Protein AF-A0A9R1VIX6-F1 (afdb_monomer_lite)

Organism: Lactuca sativa (NCBI:txid4236)

Secondary structure (DSSP, 8-state):
---------EEEEEETTEEEEEEPPTTS-HHHHHHHHHHHHHHHHHHHHHHH-PPP----GGGG-----------------------

Foldseek 3Di:
DDPPPFDKDWDWDDDPPDIDIDIFDGPDDPVNSVVVSVVVVVVVVVVVCVVPCPPDCPPDPVVPDDDDDDDDDDDDDDDDDDDDDDD

Sequence (87 aa):
MDEKQQIVVKARLSLGSESHSVEGCKGGMVSEQVVYVKGECMSIFKEFITKHNVPNDVPDPDEIVSSEDDETPSHVVKSKKIRRESN

pLDDT: mean 74.37, std 20.9, range [36.22, 97.5]

Structure (mmCIF, N/CA/C/O backbone):
data_AF-A0A9R1VIX6-F1
#
_entry.id   AF-A0A9R1VIX6-F1
#
loop_
_atom_site.group_PDB
_atom_site.id
_atom_site.type_symbol
_atom_site.label_atom_id
_atom_site.label_alt_id
_atom_site.label_comp_id
_atom_site.label_asym_id
_atom_site.label_entity_id
_atom_site.label_seq_id
_atom_site.pdbx_PDB_ins_code
_atom_site.Cartn_x
_atom_site.Cartn_y
_atom_site.Cartn_z
_atom_site.occupancy
_atom_site.B_iso_or_equiv
_atom_site.auth_seq_id
_atom_site.auth_comp_id
_atom_site.auth_asym_id
_atom_site.auth_atom_id
_atom_site.pdbx_PDB_model_num
ATOM 1 N N . MET A 1 1 ? -12.748 -13.214 30.864 1.00 44.62 1 MET A N 1
ATOM 2 C CA . MET A 1 1 ? -12.026 -11.990 30.471 1.00 44.62 1 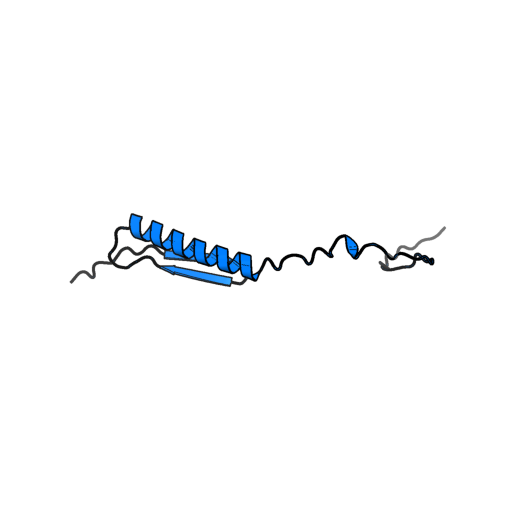MET A CA 1
ATOM 3 C C . MET A 1 1 ? -11.993 -11.999 28.963 1.00 44.62 1 MET A C 1
ATOM 5 O O . MET A 1 1 ? -11.213 -12.750 28.396 1.00 44.62 1 MET A O 1
ATOM 9 N N . ASP A 1 2 ? -12.911 -11.281 28.331 1.00 53.34 2 ASP A N 1
ATOM 10 C CA . ASP A 1 2 ? -12.983 -11.218 26.876 1.00 53.34 2 ASP A CA 1
ATOM 11 C C . ASP A 1 2 ? -11.826 -10.355 26.373 1.00 53.34 2 ASP A C 1
ATOM 13 O O . ASP A 1 2 ? -11.754 -9.154 26.646 1.00 53.34 2 ASP A O 1
ATOM 17 N N . GLU A 1 3 ? -10.876 -10.995 25.695 1.00 61.81 3 GLU A N 1
ATOM 18 C CA . GLU A 1 3 ? -9.827 -10.323 24.943 1.00 61.81 3 GLU A CA 1
ATOM 19 C C . GLU A 1 3 ? -10.519 -9.423 23.915 1.00 61.81 3 GLU A C 1
ATOM 21 O O . GLU A 1 3 ? -11.107 -9.901 22.944 1.00 61.81 3 GLU A O 1
ATOM 26 N N . LYS A 1 4 ? -10.546 -8.106 24.166 1.00 63.06 4 LYS A N 1
ATOM 27 C CA . LYS A 1 4 ? -11.112 -7.149 23.214 1.00 63.06 4 LYS A CA 1
ATOM 28 C C . LYS A 1 4 ? -10.281 -7.226 21.944 1.00 63.06 4 LYS A C 1
ATOM 30 O O . LYS A 1 4 ? -9.191 -6.663 21.877 1.00 63.06 4 LYS A O 1
ATOM 35 N N . GLN A 1 5 ? -10.806 -7.925 20.945 1.00 62.25 5 GLN A N 1
ATOM 36 C CA . GLN A 1 5 ? -10.177 -8.024 19.643 1.00 62.25 5 GLN A CA 1
ATOM 37 C C . GLN A 1 5 ? -10.113 -6.619 19.037 1.00 62.25 5 GLN A C 1
ATOM 39 O O . GLN A 1 5 ? -11.121 -6.026 18.653 1.00 62.25 5 GLN A O 1
ATOM 44 N N . GLN A 1 6 ? -8.912 -6.047 19.042 1.00 72.31 6 GLN A N 1
ATOM 45 C CA . GLN A 1 6 ? -8.649 -4.739 18.467 1.00 72.31 6 GLN A CA 1
ATOM 46 C C . GLN A 1 6 ? -8.831 -4.838 16.951 1.00 72.31 6 GLN A C 1
ATOM 48 O O . GLN A 1 6 ? -8.134 -5.609 16.291 1.00 72.31 6 GLN A O 1
ATOM 53 N N . ILE A 1 7 ? -9.757 -4.056 16.395 1.00 85.38 7 ILE A N 1
ATOM 54 C CA . ILE A 1 7 ? -9.917 -3.943 14.944 1.00 85.38 7 ILE A CA 1
ATOM 55 C C . ILE A 1 7 ? -8.689 -3.215 14.397 1.00 85.38 7 ILE A C 1
ATOM 57 O O . ILE A 1 7 ? -8.431 -2.062 14.758 1.00 85.38 7 ILE A O 1
ATOM 61 N N . VAL A 1 8 ? -7.940 -3.906 13.538 1.00 91.56 8 VAL A N 1
ATOM 62 C CA . VAL A 1 8 ? -6.768 -3.355 12.860 1.00 91.56 8 VAL A CA 1
ATOM 63 C C . VAL A 1 8 ? -6.923 -3.511 11.354 1.00 91.56 8 VAL A C 1
ATOM 65 O O . VAL A 1 8 ? -7.171 -4.611 10.856 1.00 91.56 8 VAL A O 1
ATOM 68 N N . VAL A 1 9 ? -6.774 -2.408 10.626 1.00 94.19 9 VAL A N 1
ATOM 69 C CA . VAL A 1 9 ? -6.780 -2.388 9.162 1.00 94.19 9 VAL A CA 1
ATOM 70 C C . VAL A 1 9 ? -5.493 -3.027 8.657 1.00 94.19 9 VAL A C 1
ATOM 72 O O . VAL A 1 9 ? -4.404 -2.664 9.088 1.00 94.19 9 VAL A O 1
ATOM 75 N N . LYS A 1 10 ? -5.607 -3.972 7.727 1.00 95.12 10 LYS A N 1
ATOM 76 C CA . LYS A 1 10 ? -4.461 -4.637 7.105 1.00 95.12 10 LYS A CA 1
ATOM 77 C C . LYS A 1 10 ? -4.583 -4.545 5.598 1.00 95.12 10 LYS A C 1
ATOM 79 O O . LYS A 1 10 ? -5.666 -4.748 5.052 1.00 95.12 10 LYS A O 1
ATOM 84 N N . ALA A 1 11 ? -3.471 -4.270 4.936 1.00 96.31 11 ALA A N 1
ATOM 85 C CA . ALA A 1 11 ? -3.367 -4.278 3.490 1.00 96.31 11 ALA A CA 1
ATOM 86 C C . ALA A 1 11 ? -2.174 -5.132 3.072 1.00 96.31 11 ALA A C 1
ATOM 88 O O . ALA A 1 11 ? -1.126 -5.133 3.718 1.00 96.31 11 ALA A O 1
ATOM 89 N N . ARG A 1 12 ? -2.337 -5.855 1.966 1.00 97.12 12 ARG A N 1
ATOM 90 C CA . ARG A 1 12 ? -1.243 -6.559 1.310 1.00 97.12 12 ARG A CA 1
ATOM 91 C C . ARG A 1 12 ? -1.124 -6.036 -0.108 1.00 97.12 12 ARG A C 1
ATOM 93 O O . ARG A 1 12 ? -2.101 -6.057 -0.851 1.00 97.12 12 ARG A O 1
ATOM 100 N N . LEU A 1 13 ? 0.065 -5.572 -0.461 1.00 96.62 13 LEU A N 1
ATOM 101 C CA . LEU A 1 13 ? 0.399 -5.123 -1.804 1.00 96.62 13 LEU A CA 1
ATOM 102 C C . LEU A 1 13 ? 1.250 -6.196 -2.473 1.00 96.62 13 LEU A C 1
ATOM 104 O O . LEU A 1 13 ? 2.168 -6.733 -1.855 1.00 96.62 13 LEU A O 1
ATOM 108 N N . SER A 1 14 ? 0.953 -6.505 -3.729 1.00 96.38 14 SER A N 1
ATOM 109 C CA . SER A 1 14 ? 1.747 -7.422 -4.547 1.00 96.38 14 SER A CA 1
ATOM 110 C C . SER A 1 14 ? 2.128 -6.703 -5.838 1.00 96.38 14 SER A C 1
ATOM 112 O O . SER A 1 14 ? 1.263 -6.408 -6.660 1.00 96.38 14 SER A O 1
ATOM 114 N N . LEU A 1 15 ? 3.410 -6.364 -5.966 1.00 93.81 15 LEU A N 1
ATOM 115 C CA . LEU A 1 15 ? 3.990 -5.561 -7.040 1.00 93.81 15 LEU A CA 1
ATOM 116 C C . LEU A 1 15 ? 4.959 -6.435 -7.841 1.00 93.81 15 LEU A C 1
ATOM 118 O O . LEU A 1 15 ? 6.144 -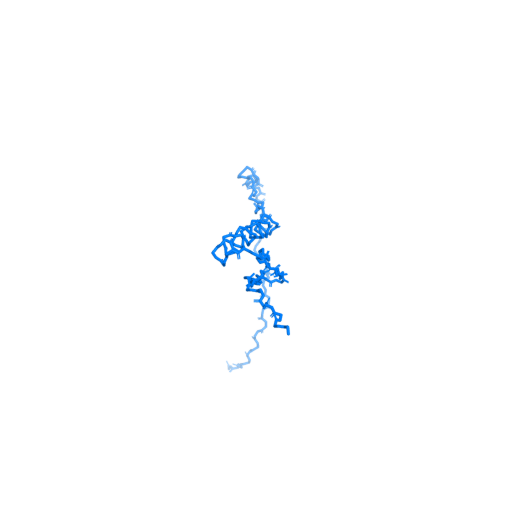6.545 -7.530 1.00 93.81 15 LEU A O 1
ATOM 122 N N . GLY A 1 16 ? 4.425 -7.125 -8.852 1.00 90.44 16 GLY A N 1
ATOM 123 C CA . GLY A 1 16 ? 5.166 -8.156 -9.578 1.00 90.44 16 GLY A CA 1
ATOM 124 C C . GLY A 1 16 ? 5.593 -9.283 -8.634 1.00 90.44 16 GLY A C 1
ATOM 125 O O . GLY A 1 16 ? 4.746 -9.969 -8.066 1.00 90.44 16 GLY A O 1
ATOM 126 N N . SER A 1 17 ? 6.905 -9.446 -8.458 1.00 92.31 17 SER A N 1
ATOM 127 C CA . SER A 1 17 ? 7.494 -10.433 -7.541 1.00 92.31 17 SER A CA 1
ATOM 128 C C . SER A 1 17 ? 7.642 -9.929 -6.097 1.00 92.31 17 SER A C 1
ATOM 130 O O . SER A 1 17 ? 7.949 -10.726 -5.212 1.00 92.31 17 SER A O 1
ATOM 132 N N . GLU A 1 18 ? 7.449 -8.630 -5.837 1.00 92.88 18 GLU A N 1
ATOM 133 C CA . GLU A 1 18 ? 7.570 -8.035 -4.498 1.00 92.88 18 GLU A CA 1
ATOM 134 C C . GLU A 1 18 ? 6.219 -8.086 -3.757 1.00 92.88 18 GLU A C 1
ATOM 136 O O . GLU A 1 18 ? 5.157 -7.860 -4.341 1.00 92.88 18 GLU A O 1
ATOM 141 N N . SER A 1 19 ? 6.235 -8.395 -2.456 1.00 96.06 19 SER A N 1
ATOM 142 C CA . SER A 1 19 ? 5.030 -8.427 -1.617 1.00 96.06 19 SER A CA 1
ATOM 143 C C . SER A 1 19 ? 5.258 -7.662 -0.320 1.00 96.06 19 SER A C 1
ATOM 145 O O . SER A 1 19 ? 6.166 -7.985 0.442 1.00 96.06 19 SER A O 1
ATOM 147 N N . HIS A 1 20 ? 4.376 -6.709 -0.026 1.00 95.94 20 HIS A N 1
ATOM 148 C CA . HIS A 1 20 ? 4.440 -5.861 1.163 1.00 95.94 20 HIS A CA 1
ATOM 149 C C . HIS A 1 20 ? 3.181 -6.047 2.005 1.00 95.94 20 HIS A C 1
ATOM 151 O O . HIS A 1 20 ? 2.077 -6.159 1.470 1.00 95.94 20 HIS A O 1
ATOM 157 N N . SER A 1 21 ? 3.342 -6.083 3.325 1.00 96.56 21 SER A N 1
ATOM 158 C CA . SER A 1 21 ? 2.225 -6.110 4.270 1.00 96.56 21 SER A CA 1
ATOM 159 C C . SER A 1 21 ? 2.254 -4.838 5.098 1.00 96.56 21 SER A C 1
ATOM 161 O O . SER A 1 21 ? 3.287 -4.503 5.669 1.00 96.56 21 SER A O 1
ATOM 163 N N . VAL A 1 22 ? 1.121 -4.147 5.151 1.00 95.75 22 VAL A N 1
ATOM 164 C CA . VAL A 1 22 ? 0.938 -2.902 5.895 1.00 95.75 22 VAL A CA 1
ATOM 165 C C . VAL A 1 22 ? -0.165 -3.127 6.919 1.00 95.75 22 VAL A C 1
ATOM 167 O O . VAL A 1 22 ? -1.232 -3.655 6.596 1.00 95.75 22 VAL A O 1
ATOM 170 N N . GLU A 1 23 ? 0.091 -2.728 8.157 1.00 94.62 23 GLU A N 1
ATOM 171 C CA . GLU A 1 23 ? -0.860 -2.816 9.259 1.00 94.62 23 GLU A CA 1
ATOM 172 C C . GLU A 1 23 ? -1.102 -1.418 9.834 1.00 94.62 23 GLU A C 1
ATOM 174 O O . GLU A 1 23 ? -0.176 -0.626 9.995 1.00 94.62 23 GLU A O 1
ATOM 179 N N . GLY A 1 24 ? -2.366 -1.102 10.101 1.00 90.75 24 GLY A N 1
ATOM 180 C CA . GLY A 1 24 ? -2.782 0.146 10.719 1.00 90.75 24 GLY A CA 1
ATOM 181 C C . GLY A 1 24 ? -2.390 0.229 12.193 1.00 90.75 24 GLY A C 1
ATOM 182 O O . GLY A 1 24 ? -2.074 -0.763 12.851 1.00 90.75 24 GLY A O 1
ATOM 183 N N . CYS A 1 25 ? -2.447 1.438 12.742 1.00 85.75 25 CYS A N 1
ATOM 184 C CA . CYS A 1 25 ? -2.098 1.701 14.133 1.00 85.75 25 CYS A CA 1
ATOM 185 C C . CYS A 1 25 ? -3.047 0.961 15.092 1.00 85.75 25 CYS A C 1
ATOM 187 O O . CYS A 1 25 ? -4.264 1.167 15.051 1.00 85.75 25 CYS A O 1
ATOM 189 N N . LYS A 1 26 ? -2.507 0.155 16.014 1.00 81.56 26 LYS A N 1
ATOM 190 C CA . LYS A 1 26 ? -3.304 -0.464 17.087 1.00 81.56 26 LYS A CA 1
ATOM 191 C C . LYS A 1 26 ? -3.848 0.631 18.008 1.00 81.56 26 LYS A C 1
ATOM 193 O O . LYS A 1 26 ? -3.074 1.411 18.551 1.00 81.56 26 LYS A O 1
ATOM 198 N N . GLY A 1 27 ? -5.168 0.689 18.182 1.00 77.12 27 GLY A N 1
ATOM 199 C CA . GLY A 1 27 ? -5.810 1.612 19.129 1.00 77.12 27 GLY A CA 1
ATOM 200 C C . GLY A 1 27 ? -6.504 2.834 18.527 1.00 77.12 27 GLY A C 1
ATOM 201 O O . GLY A 1 27 ? -7.266 3.473 19.245 1.00 77.12 27 GLY A O 1
ATOM 202 N N . GLY A 1 28 ? -6.290 3.145 17.242 1.00 83.31 28 GLY A N 1
ATOM 203 C CA . GLY A 1 28 ? -6.916 4.294 16.565 1.00 83.31 28 GLY A CA 1
ATOM 204 C C . GLY A 1 28 ? -8.277 3.983 15.936 1.00 83.31 28 GLY A C 1
ATOM 205 O O . GLY A 1 28 ? -8.646 2.811 15.785 1.00 83.31 28 GLY A O 1
ATOM 206 N N . MET A 1 29 ? -9.011 5.020 15.514 1.00 91.06 29 MET A N 1
ATOM 207 C CA . MET A 1 29 ? -10.241 4.829 14.734 1.00 91.06 29 MET A CA 1
ATOM 208 C C . MET A 1 29 ? -9.926 4.139 13.403 1.00 91.06 29 MET A C 1
ATOM 210 O O . MET A 1 29 ? -8.887 4.385 12.796 1.00 91.06 29 MET A O 1
ATOM 214 N N . VAL A 1 30 ? -10.848 3.317 12.895 1.00 92.38 30 VAL A N 1
ATOM 215 C CA . VAL A 1 30 ? -10.661 2.631 11.601 1.00 92.38 30 VAL A CA 1
ATOM 216 C C . VAL A 1 30 ? -10.386 3.631 10.474 1.00 92.38 30 VAL A C 1
ATOM 218 O O . VAL A 1 30 ? -9.526 3.384 9.639 1.00 92.38 30 VAL A O 1
ATOM 221 N N . SER A 1 31 ? -11.056 4.786 10.472 1.00 93.50 31 SER A N 1
ATOM 222 C CA . SER A 1 31 ? -10.827 5.854 9.492 1.00 93.50 31 SER A CA 1
ATOM 223 C C . SER A 1 31 ? -9.390 6.384 9.514 1.00 93.50 31 SER A C 1
ATOM 225 O O . SER A 1 31 ? -8.772 6.516 8.460 1.00 93.50 31 SER A O 1
ATOM 227 N N . GLU A 1 32 ? -8.831 6.637 10.697 1.00 93.31 32 GLU A N 1
ATOM 228 C CA . GLU A 1 32 ? -7.439 7.076 10.864 1.00 93.31 32 GLU A CA 1
ATOM 229 C C . GLU A 1 32 ? -6.462 5.994 10.413 1.00 93.31 32 GLU A C 1
ATOM 231 O O . GLU A 1 32 ? -5.509 6.280 9.688 1.00 93.31 32 GLU A O 1
ATOM 236 N N . GLN A 1 33 ? -6.734 4.737 10.772 1.00 94.75 33 GLN A N 1
ATOM 237 C CA . GLN A 1 33 ? -5.930 3.605 10.324 1.00 94.75 33 GLN A CA 1
ATOM 238 C C . GLN A 1 33 ? -5.946 3.471 8.795 1.00 94.75 33 GLN A C 1
ATOM 240 O O . GLN A 1 33 ? -4.902 3.219 8.204 1.00 94.75 33 GLN A O 1
ATOM 245 N N . VAL A 1 34 ? -7.089 3.688 8.132 1.00 95.06 34 VAL A N 1
ATOM 246 C CA . VAL A 1 34 ? -7.177 3.687 6.660 1.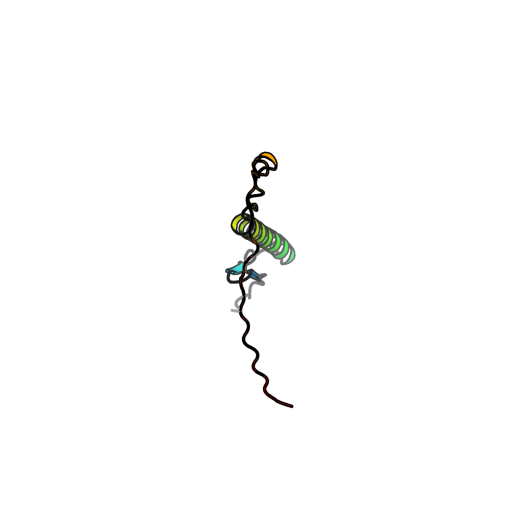00 95.06 34 VAL A CA 1
ATOM 247 C C . VAL A 1 34 ? -6.346 4.819 6.054 1.00 95.06 34 VAL A C 1
ATOM 249 O O . VAL A 1 34 ? -5.634 4.590 5.077 1.00 95.06 34 VAL A O 1
ATOM 252 N N . VAL A 1 35 ? -6.394 6.028 6.624 1.00 95.56 35 VAL A N 1
ATOM 253 C CA . VAL A 1 35 ? -5.576 7.163 6.156 1.00 95.56 35 VAL A CA 1
ATOM 254 C C . VAL A 1 35 ? -4.083 6.868 6.320 1.00 95.56 35 VAL A C 1
ATOM 256 O O . VAL A 1 35 ? -3.310 7.140 5.399 1.00 95.56 35 VAL A O 1
ATOM 259 N N . TYR A 1 36 ? -3.689 6.266 7.444 1.00 94.81 36 TYR A N 1
ATOM 260 C CA . TYR A 1 36 ? -2.314 5.838 7.690 1.00 94.81 36 TYR A CA 1
ATOM 261 C C . TYR A 1 36 ? -1.861 4.771 6.686 1.00 94.81 36 TYR A C 1
ATOM 263 O O . TYR A 1 36 ? -0.880 4.976 5.974 1.00 94.81 36 TYR A O 1
ATOM 271 N N . VAL A 1 37 ? -2.622 3.679 6.551 1.00 96.50 37 VAL A N 1
ATOM 272 C CA . VAL A 1 37 ? -2.319 2.586 5.612 1.00 96.50 37 VAL A CA 1
ATOM 273 C C . VAL A 1 37 ? -2.237 3.109 4.178 1.00 96.50 37 VAL A C 1
ATOM 275 O O . VAL A 1 37 ? -1.346 2.715 3.433 1.00 96.50 37 VAL A O 1
ATOM 278 N N . LYS A 1 38 ? -3.108 4.046 3.783 1.00 96.75 38 LYS A N 1
ATOM 279 C CA . LYS A 1 38 ? -3.018 4.731 2.485 1.00 96.75 38 LYS A CA 1
ATOM 280 C C . LYS A 1 38 ? -1.675 5.453 2.321 1.00 96.75 38 LYS A C 1
ATOM 282 O O . LYS A 1 38 ? -1.076 5.356 1.253 1.00 96.75 38 LYS A O 1
ATOM 287 N N . GLY A 1 39 ? -1.225 6.187 3.339 1.00 96.44 39 GLY A N 1
ATOM 288 C CA . GLY A 1 39 ? 0.075 6.864 3.334 1.00 96.44 39 GLY A CA 1
ATOM 289 C C . GLY A 1 39 ? 1.231 5.890 3.113 1.00 96.44 39 GLY A C 1
ATOM 290 O O . GLY A 1 39 ? 2.001 6.068 2.172 1.00 96.44 39 GLY A O 1
ATOM 291 N N . GLU A 1 40 ? 1.277 4.819 3.903 1.00 97.00 40 GLU A N 1
ATOM 292 C CA . GLU A 1 40 ? 2.302 3.771 3.803 1.00 97.00 40 GLU A CA 1
ATOM 293 C C . GLU A 1 40 ? 2.299 3.083 2.433 1.00 97.00 40 GLU A C 1
ATOM 295 O O . GLU A 1 40 ? 3.339 2.964 1.785 1.00 97.00 40 GLU A O 1
ATOM 300 N N . CYS A 1 41 ? 1.120 2.707 1.929 1.00 96.88 41 CYS A N 1
ATOM 301 C CA . CYS A 1 41 ? 0.984 2.139 0.589 1.00 96.88 41 CYS A CA 1
ATOM 302 C C . CYS A 1 41 ? 1.523 3.089 -0.488 1.00 96.88 41 CYS A C 1
ATOM 304 O O . CYS A 1 41 ? 2.176 2.648 -1.433 1.00 96.88 41 CYS A O 1
ATOM 306 N N . MET A 1 42 ? 1.283 4.397 -0.349 1.00 97.50 42 MET A N 1
ATOM 307 C CA . MET A 1 42 ? 1.795 5.368 -1.311 1.00 97.50 42 MET A CA 1
ATOM 308 C C . MET A 1 42 ? 3.314 5.505 -1.277 1.00 97.50 42 MET A C 1
ATOM 310 O O . MET A 1 42 ? 3.919 5.683 -2.335 1.00 97.50 42 MET A O 1
ATOM 314 N N . SER A 1 43 ? 3.929 5.428 -0.098 1.00 97.06 43 SER A N 1
ATOM 315 C CA . SER A 1 43 ? 5.388 5.398 0.032 1.00 97.06 43 SER A CA 1
ATOM 316 C C . SER A 1 43 ? 5.969 4.174 -0.680 1.00 97.06 43 SER A C 1
ATOM 318 O O . SER A 1 43 ? 6.857 4.332 -1.515 1.00 97.06 43 SER A O 1
ATOM 320 N N . ILE A 1 44 ? 5.372 2.993 -0.473 1.00 96.81 44 ILE A N 1
ATOM 321 C CA . ILE A 1 44 ? 5.766 1.749 -1.156 1.00 96.81 44 ILE A CA 1
ATOM 322 C C . ILE A 1 44 ? 5.667 1.898 -2.679 1.00 96.81 44 ILE A C 1
ATOM 324 O O . ILE A 1 44 ? 6.595 1.531 -3.395 1.00 96.81 44 ILE A O 1
ATOM 328 N N . PHE A 1 45 ? 4.574 2.465 -3.203 1.00 94.94 45 PHE A N 1
ATOM 329 C CA . PHE A 1 45 ? 4.449 2.671 -4.650 1.00 94.94 45 PHE A CA 1
ATOM 330 C C . PHE A 1 45 ? 5.512 3.620 -5.198 1.00 94.94 45 PHE A C 1
ATOM 332 O O . PHE A 1 45 ? 6.051 3.358 -6.270 1.00 94.94 45 PHE A O 1
ATOM 339 N N . LYS A 1 46 ? 5.828 4.706 -4.483 1.00 94.88 46 LYS A N 1
ATOM 340 C CA . LYS A 1 46 ? 6.884 5.634 -4.907 1.00 94.88 46 LYS A CA 1
ATOM 341 C C . LYS A 1 46 ? 8.227 4.924 -4.992 1.00 94.88 46 LYS A C 1
ATOM 343 O O . LYS A 1 46 ? 8.864 5.010 -6.033 1.00 94.88 46 LYS A O 1
ATOM 348 N N . GLU A 1 47 ? 8.617 4.210 -3.940 1.00 93.62 47 GLU A N 1
ATOM 349 C CA . GLU A 1 47 ? 9.877 3.460 -3.896 1.00 93.62 47 GLU A CA 1
ATOM 350 C C . GLU A 1 47 ? 9.953 2.395 -4.990 1.00 93.62 47 GLU A C 1
ATOM 352 O O . GLU A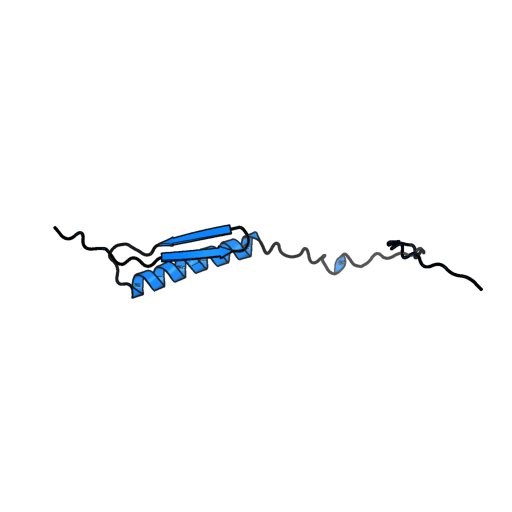 1 47 ? 10.974 2.253 -5.662 1.00 93.62 47 GLU A O 1
ATOM 357 N N . PHE A 1 48 ? 8.859 1.668 -5.212 1.00 93.81 48 PHE A N 1
ATOM 358 C CA . PHE A 1 48 ? 8.801 0.666 -6.266 1.00 93.81 48 PHE A CA 1
ATOM 359 C C . PHE A 1 48 ? 8.968 1.307 -7.650 1.00 93.81 48 PHE A C 1
ATOM 361 O O . PHE A 1 48 ? 9.788 0.865 -8.451 1.00 93.81 48 PHE A O 1
ATOM 368 N N . ILE A 1 49 ? 8.232 2.383 -7.937 1.00 90.81 49 ILE A N 1
ATOM 369 C CA . ILE A 1 49 ? 8.321 3.073 -9.227 1.00 90.81 49 ILE A CA 1
ATOM 370 C C . ILE A 1 49 ? 9.728 3.629 -9.445 1.00 90.81 49 ILE A C 1
ATOM 372 O O . ILE A 1 49 ? 10.283 3.389 -10.511 1.00 90.81 49 ILE A O 1
ATOM 376 N N . THR A 1 50 ? 10.322 4.320 -8.467 1.00 90.44 50 THR A N 1
ATOM 377 C CA . THR A 1 50 ? 11.654 4.935 -8.620 1.00 90.44 50 THR A CA 1
ATOM 378 C C . THR A 1 50 ? 12.766 3.908 -8.791 1.00 90.44 50 THR A C 1
ATOM 380 O O . THR A 1 50 ? 13.709 4.157 -9.534 1.00 90.44 50 THR A O 1
ATOM 383 N N . LYS A 1 51 ? 12.659 2.746 -8.141 1.00 88.88 51 LYS A N 1
ATOM 384 C CA . LYS A 1 51 ? 13.618 1.644 -8.289 1.00 88.88 51 LYS A CA 1
ATOM 385 C C . LYS A 1 51 ? 13.546 0.981 -9.666 1.00 88.88 51 LYS A C 1
ATOM 387 O O . LYS A 1 51 ? 14.576 0.585 -10.201 1.00 88.88 51 LYS A O 1
ATOM 392 N N . HIS A 1 52 ? 12.340 0.815 -10.208 1.00 86.56 52 HIS A N 1
ATOM 393 C CA . HIS A 1 52 ? 12.112 0.027 -11.427 1.00 86.56 52 HIS A CA 1
ATOM 394 C C . HIS A 1 52 ? 12.003 0.872 -12.700 1.00 86.56 52 HIS A C 1
ATOM 396 O O . HIS A 1 52 ? 12.282 0.369 -13.784 1.00 86.56 52 HIS A O 1
ATOM 402 N N . ASN A 1 53 ? 11.641 2.152 -12.597 1.00 74.44 53 ASN A N 1
ATOM 403 C CA . ASN A 1 53 ? 11.691 3.092 -13.718 1.00 74.44 53 ASN A CA 1
ATOM 404 C C . ASN A 1 53 ? 13.095 3.686 -13.808 1.00 74.44 53 ASN A C 1
ATOM 406 O O . ASN A 1 53 ? 13.282 4.885 -13.593 1.00 74.44 53 ASN A O 1
ATOM 410 N N . VAL A 1 54 ? 14.073 2.833 -14.135 1.00 64.19 54 VAL A N 1
ATOM 411 C CA . VAL A 1 54 ? 15.348 3.304 -14.684 1.00 64.19 54 VAL A CA 1
ATOM 412 C C . VAL A 1 54 ? 14.971 4.255 -15.820 1.00 64.19 54 VAL A C 1
ATOM 414 O O . VAL A 1 54 ? 14.200 3.831 -16.691 1.00 64.19 54 VAL A O 1
ATOM 417 N N . PRO A 1 55 ? 15.389 5.537 -15.787 1.00 65.31 55 PRO A N 1
ATOM 418 C CA . PRO A 1 55 ? 15.160 6.414 -16.918 1.00 65.31 55 PRO A CA 1
ATOM 419 C C . PRO A 1 55 ? 15.711 5.665 -18.117 1.00 65.31 55 PRO A C 1
ATOM 421 O O . PRO A 1 55 ? 16.859 5.228 -18.096 1.00 65.31 55 PRO A O 1
ATOM 424 N N . ASN A 1 56 ? 14.844 5.408 -19.094 1.00 58.06 56 ASN A N 1
ATOM 425 C CA . ASN A 1 56 ? 15.297 4.910 -20.376 1.00 58.06 56 ASN A CA 1
ATOM 426 C C . ASN A 1 56 ? 16.448 5.851 -20.745 1.00 58.06 56 ASN A C 1
ATOM 428 O O . ASN A 1 56 ? 16.210 7.062 -20.743 1.00 58.06 56 ASN A O 1
ATOM 432 N N . ASP A 1 57 ? 17.669 5.332 -20.917 1.00 61.59 57 ASP A N 1
ATOM 433 C CA . ASP A 1 57 ? 18.751 6.070 -21.562 1.00 61.59 57 ASP A CA 1
ATOM 434 C C . ASP A 1 57 ? 18.159 6.455 -22.913 1.00 61.59 57 ASP A C 1
ATOM 436 O O . ASP A 1 57 ? 18.120 5.655 -23.847 1.00 61.59 57 ASP A O 1
ATOM 440 N N . VAL A 1 58 ? 17.517 7.618 -22.969 1.00 59.75 58 VAL A N 1
ATOM 441 C CA . VAL A 1 58 ? 17.175 8.267 -24.213 1.00 59.75 58 VAL A CA 1
ATOM 442 C C . VAL A 1 58 ? 18.545 8.753 -24.640 1.00 59.75 58 VAL A C 1
ATOM 444 O O . VAL A 1 58 ? 19.039 9.676 -23.991 1.00 59.75 58 VAL A O 1
ATOM 447 N N . PRO A 1 59 ? 19.212 8.090 -25.607 1.00 62.25 59 PRO A N 1
ATOM 448 C CA . PRO A 1 59 ? 20.464 8.620 -26.112 1.00 62.25 59 PRO A CA 1
ATOM 449 C C . PRO A 1 59 ? 20.194 10.073 -26.483 1.00 62.25 59 PRO A C 1
ATOM 451 O O . PRO A 1 59 ? 19.154 10.370 -27.091 1.00 62.25 59 PRO A O 1
ATOM 454 N N . ASP A 1 60 ? 21.070 10.969 -26.028 1.00 63.25 60 ASP A N 1
ATOM 455 C CA . ASP A 1 60 ? 20.952 12.380 -26.356 1.00 63.25 60 ASP A CA 1
ATOM 456 C C . ASP A 1 60 ? 20.750 12.492 -27.876 1.00 63.25 60 ASP A C 1
ATOM 458 O O . ASP A 1 60 ? 21.402 11.772 -28.643 1.00 63.25 60 ASP A O 1
ATOM 462 N N . PRO A 1 61 ? 19.843 13.361 -28.354 1.00 59.00 61 PRO A N 1
ATOM 463 C CA . PRO A 1 61 ? 19.579 13.507 -29.785 1.00 59.00 61 PRO A CA 1
ATOM 464 C C . PRO A 1 61 ? 20.828 13.905 -30.595 1.00 59.00 61 PRO A C 1
ATOM 466 O O . PRO A 1 61 ? 20.805 13.830 -31.823 1.00 59.00 61 PRO A O 1
ATOM 469 N N . ASP A 1 62 ? 21.918 14.274 -29.918 1.00 58.22 62 ASP A N 1
ATOM 470 C CA . ASP A 1 62 ? 23.218 14.599 -30.494 1.00 58.22 62 ASP A CA 1
ATOM 471 C C . ASP A 1 62 ? 24.103 13.363 -30.782 1.00 58.22 62 ASP A C 1
ATOM 473 O O . ASP A 1 62 ? 25.063 13.472 -31.542 1.00 58.22 62 ASP A O 1
ATOM 477 N N . GLU A 1 63 ? 23.781 12.170 -30.261 1.00 53.09 63 GLU A N 1
ATOM 478 C CA . GLU A 1 63 ? 24.512 10.924 -30.580 1.00 53.09 63 GLU A CA 1
ATOM 479 C C . GLU A 1 63 ? 24.011 10.235 -31.865 1.00 53.09 63 GLU A C 1
ATOM 481 O O . GLU A 1 63 ? 24.583 9.240 -32.314 1.00 53.09 63 GLU A O 1
ATOM 486 N N . ILE A 1 64 ? 22.974 10.778 -32.513 1.00 54.41 64 ILE A N 1
ATOM 487 C CA . ILE A 1 64 ? 22.371 10.209 -33.732 1.00 54.41 64 ILE A CA 1
ATOM 488 C C . ILE A 1 64 ? 22.971 10.780 -35.032 1.00 54.41 64 ILE A C 1
ATOM 490 O O . ILE A 1 64 ? 22.340 10.697 -36.087 1.00 54.41 64 ILE A O 1
ATOM 494 N N . VAL A 1 65 ? 24.176 11.363 -35.005 1.00 53.62 65 VAL A N 1
ATOM 495 C CA . VAL A 1 65 ? 24.836 11.846 -36.232 1.00 53.62 65 VAL A CA 1
ATOM 496 C C . VAL A 1 65 ? 26.318 11.477 -36.274 1.00 53.62 65 VAL A C 1
ATOM 498 O O . VAL A 1 65 ? 27.194 12.282 -35.984 1.00 53.62 65 VAL A O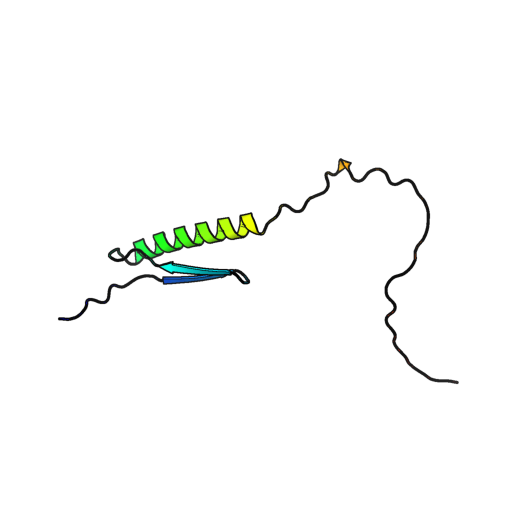 1
ATOM 501 N N . SER A 1 66 ? 26.595 10.255 -36.731 1.00 52.25 66 SER A N 1
ATOM 502 C CA . SER A 1 66 ? 27.712 9.993 -37.650 1.00 52.25 66 SER A CA 1
ATOM 503 C C . SER A 1 66 ? 27.447 8.695 -38.417 1.00 52.25 66 SER A C 1
ATOM 505 O O . SER A 1 66 ? 28.112 7.682 -38.219 1.00 52.25 66 SER A O 1
ATOM 507 N N . SER A 1 67 ? 26.426 8.712 -39.278 1.00 54.09 67 SER A N 1
ATOM 508 C CA . SER A 1 67 ? 26.276 7.713 -40.337 1.00 54.09 67 SER A CA 1
ATOM 509 C C . SER A 1 67 ? 27.166 8.110 -41.518 1.00 54.09 67 SER A C 1
ATOM 511 O O . SER A 1 67 ? 26.787 8.981 -42.302 1.00 54.09 67 SER A O 1
ATOM 513 N N . GLU A 1 68 ? 28.324 7.471 -41.659 1.00 49.03 68 GLU A N 1
ATOM 514 C CA . GLU A 1 68 ? 29.022 7.370 -42.944 1.00 49.03 68 GLU A CA 1
ATOM 515 C C . GLU A 1 68 ? 28.988 5.887 -43.357 1.00 49.03 68 GLU A C 1
ATOM 517 O O . GLU A 1 68 ? 29.698 5.055 -42.803 1.00 49.03 68 GLU A O 1
ATOM 522 N N . ASP A 1 69 ? 27.970 5.573 -44.165 1.00 49.38 69 ASP A N 1
ATOM 523 C CA . ASP A 1 69 ? 27.987 4.711 -45.358 1.00 49.38 69 ASP A CA 1
ATOM 524 C C . ASP A 1 69 ? 28.956 3.506 -45.397 1.00 49.38 69 ASP A C 1
ATOM 526 O O . ASP A 1 69 ? 30.159 3.695 -45.521 1.00 49.38 69 ASP A O 1
ATOM 530 N N . ASP A 1 70 ? 28.427 2.272 -45.365 1.00 42.28 70 ASP A N 1
ATOM 531 C CA . ASP A 1 70 ? 28.637 1.283 -46.444 1.00 42.28 70 ASP A CA 1
ATOM 532 C C . ASP A 1 70 ? 27.736 0.036 -46.261 1.00 42.28 70 ASP A C 1
ATOM 534 O O . ASP A 1 70 ? 27.316 -0.337 -45.162 1.00 42.28 70 ASP A O 1
ATOM 538 N N . GLU A 1 71 ? 27.404 -0.583 -47.385 1.00 50.47 71 GLU A N 1
ATOM 539 C CA . GLU A 1 71 ? 26.318 -1.524 -47.647 1.00 50.47 71 GLU A CA 1
ATOM 540 C C . GLU A 1 71 ? 26.345 -2.870 -46.879 1.00 50.47 71 GLU A C 1
ATOM 542 O O . GLU A 1 71 ? 27.392 -3.470 -46.657 1.00 50.47 71 GLU A O 1
ATOM 547 N N . THR A 1 72 ? 25.159 -3.423 -46.551 1.00 43.19 72 THR A N 1
ATOM 548 C CA . THR A 1 72 ? 24.730 -4.825 -46.849 1.00 43.19 72 THR A CA 1
ATOM 549 C C . THR A 1 72 ? 23.449 -5.241 -46.089 1.00 43.19 72 THR A C 1
ATOM 551 O O . THR A 1 72 ? 23.380 -5.123 -44.866 1.00 43.19 72 THR A O 1
ATOM 554 N N . PRO A 1 73 ? 22.427 -5.831 -46.753 1.00 44.03 73 PRO A N 1
ATOM 555 C CA . PRO A 1 73 ? 21.287 -6.444 -46.077 1.00 44.03 73 PRO A CA 1
ATOM 556 C C . PRO A 1 73 ? 21.453 -7.973 -46.014 1.00 44.03 73 PRO A C 1
ATOM 558 O O . PRO A 1 73 ? 21.204 -8.678 -46.989 1.00 44.03 73 PRO A O 1
ATOM 561 N N . SER A 1 74 ? 21.847 -8.532 -44.868 1.00 40.00 74 SER A N 1
ATOM 562 C CA . SER A 1 74 ? 21.726 -9.979 -44.600 1.00 40.00 74 SER A CA 1
ATOM 563 C C . SER A 1 74 ? 21.867 -10.240 -43.093 1.00 40.00 74 SER A C 1
ATOM 565 O O . SER A 1 74 ? 22.643 -9.571 -42.434 1.00 40.00 74 SER A O 1
ATOM 567 N N . HIS A 1 75 ? 21.221 -11.174 -42.402 1.00 42.28 75 HIS A N 1
ATOM 568 C CA . HIS A 1 75 ? 20.140 -12.115 -42.657 1.00 42.28 75 HIS A CA 1
ATOM 569 C C . HIS A 1 75 ? 19.949 -12.845 -41.310 1.00 42.28 75 HIS A C 1
ATOM 571 O O . HIS A 1 75 ? 20.731 -13.735 -40.980 1.00 42.28 75 HIS A O 1
ATOM 577 N N . VAL A 1 76 ? 18.914 -12.548 -40.524 1.00 49.12 76 VAL A N 1
ATOM 578 C CA . VAL A 1 76 ? 18.523 -13.401 -39.382 1.00 49.12 76 VAL A CA 1
ATOM 579 C C . VAL A 1 76 ? 16.997 -13.376 -39.342 1.00 49.12 76 VAL A C 1
ATOM 581 O O . VAL A 1 76 ? 16.404 -12.343 -39.082 1.00 49.12 76 VAL A O 1
ATOM 584 N N . VAL A 1 77 ? 16.287 -14.413 -39.784 1.00 41.53 77 VAL A N 1
ATOM 585 C CA . VAL A 1 77 ? 16.072 -15.654 -39.031 1.00 41.53 77 VAL A CA 1
ATOM 586 C C . VAL A 1 77 ? 15.625 -16.785 -39.976 1.00 41.53 77 VAL A C 1
ATOM 588 O O . VAL A 1 77 ? 14.620 -16.679 -40.674 1.00 41.53 77 VAL A O 1
ATOM 591 N N . LYS A 1 78 ? 16.348 -17.915 -39.996 1.00 49.50 78 LYS A N 1
ATOM 592 C CA . LYS A 1 78 ? 15.902 -19.137 -40.694 1.00 49.50 78 LYS A CA 1
ATOM 593 C C . LYS A 1 78 ? 14.819 -19.835 -39.865 1.00 49.50 78 LYS A C 1
ATOM 595 O O . LYS A 1 78 ? 15.145 -20.561 -38.931 1.00 49.50 78 LYS A O 1
ATOM 600 N N . SER A 1 79 ? 13.552 -19.697 -40.252 1.00 56.47 79 SER A N 1
ATOM 601 C CA . SER A 1 79 ? 12.494 -20.619 -39.820 1.00 56.47 79 SER A CA 1
ATOM 602 C C . SER A 1 79 ? 12.315 -21.714 -40.871 1.00 56.47 79 SER A C 1
ATOM 604 O O . SER A 1 79 ? 11.850 -21.467 -41.981 1.00 56.47 79 SER A O 1
ATOM 606 N N . LYS A 1 80 ? 12.721 -22.943 -40.532 1.00 54.53 80 LYS A N 1
ATOM 607 C CA . LYS A 1 80 ? 12.482 -24.139 -41.350 1.00 54.53 80 LYS A CA 1
ATOM 608 C C . LYS A 1 80 ? 10.976 -24.419 -41.405 1.00 54.53 80 LYS A C 1
ATOM 610 O O . LYS A 1 80 ? 10.397 -24.793 -40.389 1.00 54.53 80 LYS A O 1
ATOM 615 N N . LYS A 1 81 ? 10.362 -24.354 -42.590 1.00 55.66 81 LYS A N 1
ATOM 616 C CA . LYS A 1 81 ? 9.106 -25.068 -42.864 1.00 55.66 81 LYS A CA 1
ATOM 617 C C . LYS A 1 81 ? 9.256 -25.917 -44.120 1.00 55.66 81 LYS A C 1
ATOM 619 O O . LYS A 1 81 ? 9.337 -25.422 -45.235 1.00 55.66 81 LYS A O 1
ATOM 624 N N . ILE A 1 82 ? 9.334 -27.219 -43.877 1.00 53.47 82 ILE A N 1
ATOM 625 C CA 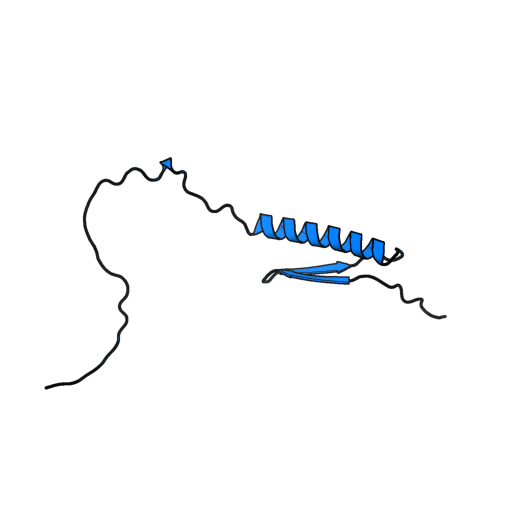. ILE A 1 82 ? 9.323 -28.304 -44.857 1.00 53.47 82 ILE A CA 1
ATOM 626 C C . ILE A 1 82 ? 7.930 -28.392 -45.488 1.00 53.47 82 ILE A C 1
ATOM 628 O O . ILE A 1 82 ? 6.944 -28.468 -44.754 1.00 53.47 82 ILE A O 1
ATOM 632 N N . ARG A 1 83 ? 7.849 -28.469 -46.824 1.00 47.84 83 ARG A N 1
ATOM 633 C CA . ARG A 1 83 ? 6.732 -29.122 -47.527 1.00 47.84 83 ARG A CA 1
ATOM 634 C C . ARG A 1 83 ? 7.167 -29.602 -48.924 1.00 47.84 83 ARG A C 1
ATOM 636 O O . ARG A 1 83 ? 7.463 -28.788 -49.788 1.00 47.84 83 ARG A O 1
ATOM 643 N N . ARG A 1 84 ? 7.220 -30.933 -49.088 1.00 46.28 84 ARG A N 1
ATOM 644 C CA . ARG A 1 84 ? 7.227 -31.691 -50.364 1.00 46.28 84 ARG A CA 1
ATOM 645 C C . ARG A 1 84 ? 5.898 -31.403 -51.102 1.00 46.28 84 ARG A C 1
ATOM 647 O O . ARG A 1 84 ? 4.936 -31.055 -50.423 1.00 46.28 84 ARG A O 1
ATOM 654 N N . GLU A 1 85 ? 5.751 -31.388 -52.424 1.00 44.31 85 GLU A N 1
ATOM 655 C CA . GLU A 1 85 ? 5.916 -32.420 -53.469 1.00 44.31 85 GLU A CA 1
ATOM 656 C C . GLU A 1 85 ? 5.632 -31.682 -54.807 1.00 44.31 85 GLU A C 1
ATOM 658 O O . GLU A 1 85 ? 4.785 -30.791 -54.828 1.00 44.31 85 GLU A O 1
ATOM 663 N N . SER A 1 86 ? 6.471 -31.820 -55.837 1.00 44.66 86 SER A N 1
ATOM 664 C CA . SER A 1 86 ? 6.298 -32.725 -56.994 1.00 44.66 86 SER A CA 1
ATOM 665 C C . SER A 1 86 ? 5.119 -32.385 -57.917 1.00 44.66 86 SER A C 1
ATOM 667 O O . SER A 1 86 ? 3.976 -32.668 -57.571 1.00 44.66 86 SER A O 1
ATOM 669 N N . ASN A 1 87 ? 5.420 -31.870 -59.114 1.00 36.22 87 ASN A N 1
ATOM 670 C CA . ASN A 1 87 ? 5.074 -32.506 -60.395 1.00 36.22 87 ASN A CA 1
ATOM 671 C C . ASN A 1 87 ? 5.882 -31.872 -61.534 1.00 36.22 87 ASN A C 1
ATOM 673 O O . ASN A 1 87 ? 5.944 -30.623 -61.561 1.00 36.22 87 ASN A O 1
#

Radius of gyration: 28.82 Å; chains: 1; bounding box: 42×47×91 Å